Protein AF-A0A368YLS6-F1 (afdb_monomer_lite)

Structure (mmCIF, N/CA/C/O backbone):
data_AF-A0A368YLS6-F1
#
_entry.id   AF-A0A368YLS6-F1
#
loop_
_atom_site.group_PDB
_atom_site.id
_atom_site.type_symbol
_atom_site.label_atom_id
_atom_site.label_alt_id
_atom_site.label_comp_id
_atom_site.label_asym_id
_atom_site.label_entity_id
_atom_site.label_seq_id
_atom_site.pdbx_PDB_ins_code
_atom_site.Cartn_x
_atom_site.Cartn_y
_atom_site.Cartn_z
_atom_site.occupancy
_atom_site.B_iso_or_equiv
_atom_site.auth_seq_id
_atom_site.auth_comp_id
_atom_site.auth_asym_id
_atom_site.auth_atom_id
_atom_site.pdbx_PDB_model_num
ATOM 1 N N . MET A 1 1 ? 6.030 3.309 -27.073 1.00 42.25 1 MET A N 1
ATOM 2 C CA . MET A 1 1 ? 5.532 2.420 -26.002 1.00 42.25 1 MET A CA 1
ATOM 3 C C . MET A 1 1 ? 5.147 1.094 -26.632 1.00 42.25 1 MET A C 1
ATOM 5 O O . MET A 1 1 ? 3.997 0.904 -26.999 1.00 42.25 1 MET A O 1
ATOM 9 N N . GLU A 1 2 ? 6.113 0.198 -26.809 1.00 42.44 2 GLU A N 1
ATOM 10 C CA . GLU A 1 2 ? 5.839 -1.193 -27.172 1.00 42.44 2 GLU A CA 1
ATOM 11 C C . GLU A 1 2 ? 5.519 -1.953 -25.886 1.00 42.44 2 GLU A C 1
ATOM 13 O O . GLU A 1 2 ? 6.395 -2.484 -25.207 1.00 42.44 2 GLU A O 1
ATOM 18 N N . VAL A 1 3 ? 4.245 -1.951 -25.490 1.00 55.59 3 VAL A N 1
ATOM 19 C CA . VAL A 1 3 ? 3.766 -2.948 -24.531 1.00 55.59 3 VAL A CA 1
ATOM 20 C C . VAL A 1 3 ? 3.705 -4.249 -25.311 1.00 55.59 3 VAL A C 1
ATOM 22 O O . VAL A 1 3 ? 2.696 -4.537 -25.944 1.00 55.59 3 VAL A O 1
ATOM 25 N N . SER A 1 4 ? 4.801 -5.008 -25.319 1.00 54.88 4 SER A N 1
ATOM 26 C CA . SER A 1 4 ? 4.806 -6.367 -25.849 1.00 54.88 4 SER A CA 1
ATOM 27 C C . SER A 1 4 ? 3.726 -7.156 -25.097 1.00 54.88 4 SER A C 1
ATOM 29 O O . SER A 1 4 ? 3.869 -7.395 -23.895 1.00 54.88 4 SER A O 1
ATOM 31 N N . PRO A 1 5 ? 2.618 -7.555 -25.745 1.00 59.16 5 PRO A N 1
ATOM 32 C CA . PRO A 1 5 ? 1.526 -8.255 -25.070 1.00 59.16 5 PRO A CA 1
ATOM 33 C C . PRO A 1 5 ? 1.944 -9.669 -24.641 1.00 59.16 5 PRO A C 1
ATOM 35 O O . PRO A 1 5 ? 1.351 -10.246 -23.732 1.00 59.16 5 PRO A O 1
ATOM 38 N N . PHE A 1 6 ? 3.006 -10.203 -25.251 1.00 66.19 6 PHE A N 1
ATOM 39 C CA . PHE A 1 6 ? 3.562 -11.531 -25.004 1.00 66.19 6 PHE A CA 1
ATOM 40 C C . PHE A 1 6 ? 3.969 -11.796 -23.544 1.00 66.19 6 PHE A C 1
ATOM 42 O O . PHE A 1 6 ? 3.454 -12.756 -22.976 1.00 66.19 6 PHE A O 1
ATOM 49 N N . PRO A 1 7 ? 4.822 -10.988 -22.883 1.00 64.25 7 PRO A N 1
ATOM 50 C CA . PRO A 1 7 ? 5.172 -11.204 -21.476 1.00 64.25 7 PRO A CA 1
ATOM 51 C C . PRO A 1 7 ? 3.967 -11.121 -20.531 1.00 64.25 7 PRO A C 1
ATOM 53 O O . PRO A 1 7 ? 3.869 -11.920 -19.602 1.00 64.25 7 PRO A O 1
ATOM 56 N N . CYS A 1 8 ? 3.015 -10.216 -20.784 1.00 62.03 8 CYS A N 1
ATOM 57 C CA . CYS A 1 8 ? 1.793 -10.118 -19.980 1.00 62.03 8 CYS A CA 1
ATOM 58 C C . CYS 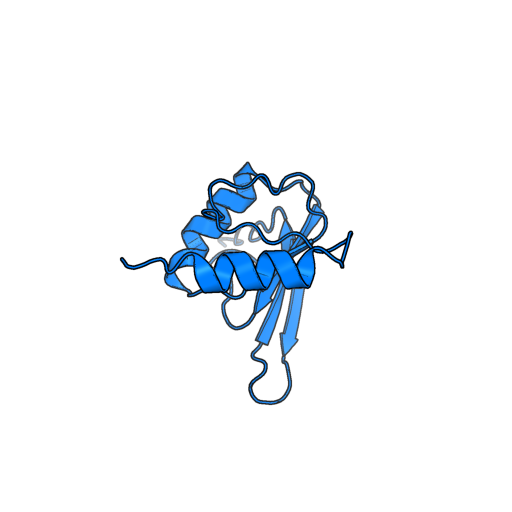A 1 8 ? 0.916 -11.371 -20.149 1.00 62.03 8 CYS A C 1
ATOM 60 O O . CYS A 1 8 ? 0.415 -11.925 -19.169 1.00 62.03 8 CYS A O 1
ATOM 62 N N . LEU A 1 9 ? 0.787 -11.870 -21.381 1.00 66.69 9 LEU A N 1
ATOM 63 C CA . LEU A 1 9 ? 0.016 -13.069 -21.688 1.00 66.69 9 LEU A CA 1
ATOM 64 C C . LEU A 1 9 ? 0.676 -14.338 -21.129 1.00 66.69 9 LEU A C 1
ATOM 66 O O . LEU A 1 9 ? -0.019 -15.157 -20.536 1.00 66.69 9 LEU A O 1
ATOM 70 N N . LEU A 1 10 ? 2.002 -14.483 -21.244 1.00 74.06 10 LEU A N 1
ATOM 71 C CA . LEU A 1 10 ? 2.749 -15.599 -20.652 1.00 74.06 10 LEU A CA 1
ATOM 72 C C . LEU A 1 10 ? 2.668 -15.593 -19.124 1.00 74.06 10 LEU A C 1
ATOM 74 O O . LEU A 1 10 ? 2.458 -16.650 -18.526 1.00 74.06 10 LEU A O 1
ATOM 78 N N . ALA A 1 11 ? 2.799 -14.424 -18.489 1.00 65.06 11 ALA A N 1
ATOM 79 C CA . ALA A 1 11 ? 2.634 -14.295 -17.046 1.00 65.06 11 ALA A CA 1
ATOM 80 C C . ALA A 1 11 ? 1.225 -14.730 -16.627 1.00 65.06 11 ALA A C 1
ATOM 82 O O . ALA A 1 11 ? 1.090 -15.559 -15.732 1.00 65.06 11 ALA A O 1
ATOM 83 N N . ARG A 1 12 ? 0.189 -14.261 -17.337 1.00 67.19 12 ARG A N 1
ATOM 84 C CA . ARG A 1 12 ? -1.215 -14.620 -17.085 1.00 67.19 12 ARG A CA 1
ATOM 85 C C . ARG A 1 12 ? -1.504 -16.101 -17.335 1.00 67.19 12 ARG A C 1
ATOM 87 O O . ARG A 1 12 ? -2.271 -16.706 -16.595 1.00 67.19 12 ARG A O 1
ATOM 94 N N . LEU A 1 13 ? -0.884 -16.699 -18.353 1.00 69.88 13 LEU A N 1
ATOM 95 C CA . LEU A 1 13 ? -1.031 -18.119 -18.675 1.00 69.88 13 LEU A CA 1
ATOM 96 C C . LEU A 1 13 ? -0.355 -19.011 -17.624 1.00 69.88 13 LEU A C 1
ATOM 98 O O . LEU A 1 13 ? -0.924 -20.029 -17.240 1.00 69.88 13 LEU A O 1
ATOM 102 N N . ARG A 1 14 ? 0.820 -18.614 -17.117 1.00 67.19 14 ARG A N 1
ATOM 103 C CA . ARG A 1 14 ? 1.523 -19.335 -16.042 1.00 67.19 14 ARG A CA 1
ATOM 104 C C . ARG A 1 14 ? 0.836 -19.185 -14.688 1.00 67.19 14 ARG A C 1
ATOM 106 O O . ARG A 1 14 ? 0.801 -20.148 -13.930 1.00 67.19 14 ARG A O 1
ATOM 113 N N . THR A 1 15 ? 0.272 -18.019 -14.377 1.00 63.56 15 THR A N 1
ATOM 114 C CA . THR A 1 15 ? -0.443 -17.807 -13.107 1.00 63.56 15 THR A CA 1
ATOM 115 C C . THR A 1 15 ? -1.905 -18.226 -13.143 1.00 63.56 15 THR A C 1
ATOM 117 O O . THR A 1 15 ? -2.494 -18.376 -12.081 1.00 63.56 15 THR A O 1
ATOM 120 N N . ARG A 1 16 ? -2.475 -18.547 -14.314 1.00 62.31 16 ARG A N 1
ATOM 121 C CA . ARG A 1 16 ? -3.834 -19.112 -14.457 1.00 62.31 16 ARG A CA 1
ATOM 122 C C . ARG A 1 16 ? -4.074 -20.359 -13.594 1.00 62.31 16 ARG A C 1
ATOM 124 O O . ARG A 1 16 ? -5.214 -20.636 -13.236 1.00 62.31 16 ARG A O 1
ATOM 131 N N . HIS A 1 17 ? -3.030 -21.130 -13.289 1.00 62.44 17 HIS A N 1
ATOM 132 C CA . HIS A 1 17 ? -3.145 -22.322 -12.443 1.00 62.44 17 HIS A CA 1
ATOM 133 C C . HIS A 1 17 ? -3.218 -21.986 -10.938 1.00 62.44 17 HIS A C 1
ATOM 135 O O . HIS A 1 17 ? -3.591 -22.823 -10.120 1.00 62.44 17 HIS A O 1
ATOM 141 N N . LEU A 1 18 ? -2.896 -20.749 -10.557 1.00 69.19 18 LEU A N 1
ATOM 142 C CA . LEU A 1 18 ? -2.988 -20.249 -9.192 1.00 69.19 18 LEU A CA 1
ATOM 143 C C . LEU A 1 18 ? -4.304 -19.484 -9.038 1.00 69.19 18 LEU A C 1
ATOM 145 O O . LEU A 1 18 ? -4.377 -18.291 -9.311 1.00 69.19 18 LEU A O 1
ATOM 149 N N . ARG A 1 19 ? -5.354 -20.165 -8.564 1.00 65.50 19 ARG A N 1
ATOM 150 C CA . ARG A 1 19 ? -6.677 -19.548 -8.329 1.00 65.50 19 ARG A CA 1
ATOM 151 C C . ARG A 1 19 ? -6.643 -18.339 -7.384 1.00 65.50 19 ARG A C 1
ATOM 153 O O . ARG A 1 19 ? -7.510 -17.482 -7.480 1.00 65.50 19 ARG A O 1
ATOM 160 N N . ASN A 1 20 ? -5.624 -18.254 -6.531 1.00 76.75 20 ASN A N 1
ATOM 161 C CA . ASN A 1 20 ? -5.463 -17.182 -5.547 1.00 76.75 20 ASN A CA 1
ATOM 162 C C . ASN A 1 20 ? -4.577 -16.025 -6.049 1.00 76.75 20 ASN A C 1
ATOM 164 O O . ASN A 1 20 ? -4.297 -15.107 -5.286 1.00 76.75 20 ASN A O 1
ATOM 168 N N . VAL A 1 21 ? -4.088 -16.067 -7.297 1.00 73.25 21 VAL A N 1
ATOM 169 C CA . VAL A 1 21 ? -3.198 -15.038 -7.856 1.00 73.25 21 VAL A CA 1
ATOM 170 C C . VAL A 1 21 ? -3.804 -14.475 -9.133 1.00 73.25 21 VAL A C 1
ATOM 172 O O . VAL A 1 21 ? -3.921 -15.163 -10.143 1.00 73.25 21 VAL A O 1
ATOM 175 N N . SER A 1 22 ? -4.138 -13.187 -9.109 1.00 68.81 22 SER A N 1
ATOM 176 C CA . SER A 1 22 ? -4.630 -12.466 -10.280 1.00 68.81 22 SER A CA 1
ATOM 177 C C . SER A 1 22 ? -3.605 -11.435 -10.731 1.00 68.81 22 SER A C 1
ATOM 179 O O . SER A 1 22 ? -3.158 -10.600 -9.947 1.00 68.81 22 SER A O 1
ATOM 181 N N . ILE A 1 23 ? -3.225 -11.489 -12.009 1.00 70.69 23 ILE A N 1
ATOM 182 C CA . ILE A 1 23 ? -2.375 -10.473 -12.632 1.00 70.69 23 ILE A CA 1
ATOM 183 C C . ILE A 1 23 ? -3.264 -9.546 -13.456 1.00 70.69 23 ILE A C 1
ATOM 185 O O . ILE A 1 23 ? -3.888 -9.966 -14.437 1.00 70.69 23 ILE A O 1
ATOM 189 N N . ALA A 1 24 ? -3.281 -8.269 -13.083 1.00 70.19 24 ALA A N 1
ATOM 190 C CA . ALA A 1 24 ? -3.947 -7.212 -13.826 1.00 70.19 24 ALA A CA 1
ATOM 191 C C . ALA A 1 24 ? -2.903 -6.296 -14.479 1.00 70.19 24 ALA A C 1
ATOM 193 O O . ALA A 1 24 ? -2.271 -5.482 -13.813 1.00 70.19 24 ALA A O 1
ATOM 194 N N . GLY A 1 25 ? -2.751 -6.389 -15.802 1.00 66.31 25 GLY A N 1
ATOM 195 C CA . GLY A 1 25 ? -1.988 -5.423 -16.602 1.00 66.31 25 GLY A CA 1
ATOM 196 C C . GLY A 1 25 ? -2.768 -4.121 -16.806 1.00 66.31 25 GLY A C 1
ATOM 197 O O . GLY A 1 25 ? -3.079 -3.760 -17.937 1.00 66.31 25 GLY A O 1
ATOM 198 N N . LYS A 1 26 ? -3.179 -3.471 -15.715 1.00 69.31 26 LYS A N 1
ATOM 199 C CA . LYS A 1 26 ? -3.980 -2.240 -15.716 1.00 69.31 26 LYS A CA 1
ATOM 200 C C . LYS A 1 26 ? -3.279 -1.157 -14.901 1.00 69.31 26 LYS A C 1
ATOM 202 O O . LYS A 1 26 ? -2.418 -1.441 -14.075 1.00 69.31 26 LYS A O 1
ATOM 207 N N . ASN A 1 27 ? -3.676 0.094 -15.117 1.00 74.00 27 ASN A N 1
ATOM 208 C CA . ASN A 1 27 ? -3.246 1.195 -14.261 1.00 74.00 27 ASN A CA 1
ATOM 209 C C . ASN A 1 27 ? -3.760 0.969 -12.835 1.00 74.00 27 ASN A C 1
ATOM 211 O O . ASN A 1 27 ? -4.969 0.918 -12.624 1.00 74.00 27 ASN A O 1
ATOM 215 N N . PHE A 1 28 ? -2.848 0.885 -11.868 1.00 73.19 28 PHE A N 1
ATOM 216 C CA . PHE A 1 28 ? -3.177 0.655 -10.459 1.00 73.19 28 PHE A CA 1
ATOM 217 C C . PHE A 1 28 ? -4.098 1.739 -9.873 1.00 73.19 28 PHE A C 1
ATOM 219 O O . PHE A 1 28 ? -4.978 1.412 -9.092 1.00 73.19 28 PHE A O 1
ATOM 226 N N . TYR A 1 29 ? -3.995 2.992 -10.340 1.00 70.56 29 TYR A N 1
ATOM 227 C CA . TYR A 1 29 ? -4.905 4.096 -9.979 1.00 70.56 29 TYR A CA 1
ATOM 228 C C . TYR A 1 29 ? -6.357 3.934 -10.469 1.00 70.56 29 TYR A C 1
ATOM 230 O O . TYR A 1 29 ? -7.184 4.806 -10.235 1.00 70.56 29 TYR A O 1
ATOM 238 N N . LYS A 1 30 ? -6.658 2.893 -11.250 1.00 69.56 30 LYS A N 1
ATOM 239 C CA . LYS A 1 30 ? -8.007 2.588 -11.750 1.00 69.56 30 LYS A CA 1
ATOM 240 C C . LYS A 1 30 ? -8.529 1.245 -11.235 1.00 69.56 30 LYS A C 1
ATOM 242 O O . LYS A 1 30 ? -9.576 0.795 -11.695 1.00 69.56 30 LYS A O 1
ATOM 247 N N . CYS A 1 31 ? -7.783 0.576 -10.360 1.00 73.94 31 CYS A N 1
ATOM 248 C CA . CYS A 1 31 ? -8.219 -0.672 -9.750 1.00 73.94 31 CYS A CA 1
ATOM 249 C C . CYS A 1 31 ? -8.896 -0.389 -8.416 1.00 73.94 31 CYS A C 1
ATOM 251 O O . CYS A 1 31 ? -8.370 0.370 -7.613 1.00 73.94 31 CYS A O 1
ATOM 253 N N . ASP A 1 32 ? -10.020 -1.046 -8.168 1.00 72.00 32 ASP A N 1
ATOM 254 C CA . ASP A 1 32 ? -10.642 -1.016 -6.855 1.00 72.00 32 ASP A CA 1
ATOM 255 C C . ASP A 1 32 ? -9.779 -1.806 -5.854 1.00 72.00 32 ASP A C 1
ATOM 257 O O . ASP A 1 32 ? -9.402 -2.952 -6.111 1.00 72.00 32 ASP A O 1
ATOM 261 N N . LEU A 1 33 ? -9.400 -1.148 -4.759 1.00 75.00 33 LEU A N 1
ATOM 262 C CA . LEU A 1 33 ? -8.640 -1.704 -3.633 1.00 75.00 33 LEU A CA 1
ATOM 263 C C . LEU A 1 33 ? -9.497 -1.741 -2.357 1.00 75.00 33 LEU A C 1
ATOM 265 O O . LEU A 1 33 ? -8.954 -1.970 -1.278 1.00 75.00 33 LEU A O 1
ATOM 269 N N . ALA A 1 34 ? -10.808 -1.497 -2.452 1.00 76.00 34 ALA A N 1
ATOM 270 C CA . ALA A 1 34 ? -11.671 -1.397 -1.280 1.00 76.00 34 ALA A CA 1
ATOM 271 C C . ALA A 1 34 ? -11.799 -2.740 -0.553 1.00 76.00 34 ALA A C 1
ATOM 273 O O . ALA A 1 34 ? -11.909 -2.774 0.669 1.00 76.00 34 ALA A O 1
ATOM 274 N N . ASP A 1 35 ? -11.727 -3.849 -1.285 1.00 77.81 35 ASP A N 1
ATOM 275 C CA . ASP A 1 35 ? -11.766 -5.205 -0.724 1.00 77.81 35 ASP A CA 1
ATOM 276 C C . ASP A 1 35 ? -10.413 -5.675 -0.154 1.00 77.81 35 ASP A C 1
ATOM 278 O O . ASP A 1 35 ? -10.328 -6.714 0.490 1.00 77.81 35 ASP A O 1
ATOM 282 N N . ALA A 1 36 ? -9.325 -4.926 -0.364 1.00 81.75 36 ALA A N 1
ATOM 283 C CA . ALA A 1 36 ? -8.005 -5.368 0.066 1.00 81.75 36 ALA A CA 1
ATOM 284 C C . ALA A 1 36 ? -7.789 -5.157 1.578 1.00 81.75 36 ALA A C 1
ATOM 286 O O . ALA A 1 36 ? -7.681 -4.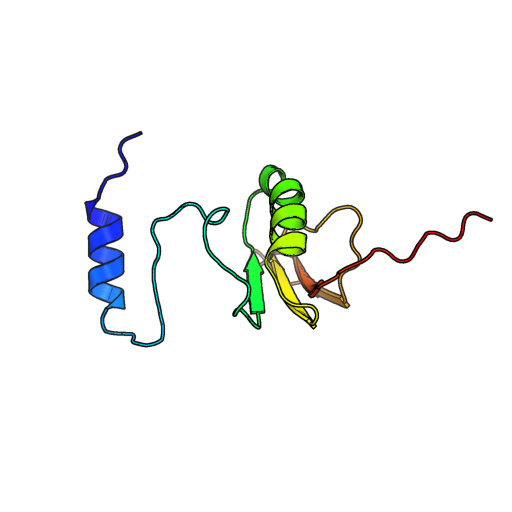024 2.055 1.00 81.75 36 ALA A O 1
ATOM 287 N N . ASP A 1 37 ? -7.613 -6.253 2.324 1.00 84.12 37 ASP A N 1
ATOM 288 C CA . ASP A 1 37 ? -7.173 -6.218 3.729 1.00 84.12 37 ASP A CA 1
ATOM 289 C C . ASP A 1 37 ? -5.729 -5.714 3.880 1.00 84.12 37 ASP A C 1
ATOM 291 O O . ASP A 1 37 ? -5.390 -5.015 4.841 1.00 84.12 37 ASP A O 1
ATOM 295 N N . ALA A 1 38 ? -4.864 -6.059 2.919 1.00 85.44 38 ALA A N 1
ATOM 296 C CA . ALA A 1 38 ? -3.459 -5.676 2.915 1.00 85.44 38 ALA A CA 1
ATOM 297 C C . ALA A 1 38 ? -2.974 -5.270 1.517 1.00 85.44 38 ALA A C 1
ATOM 299 O O . ALA A 1 38 ? -3.200 -5.965 0.527 1.00 85.44 38 ALA A O 1
ATOM 300 N N . VAL A 1 39 ? -2.239 -4.161 1.445 1.00 85.81 39 VAL A N 1
ATOM 301 C CA . VAL A 1 39 ? -1.670 -3.603 0.216 1.00 85.81 39 VAL A CA 1
ATOM 302 C C . VAL A 1 39 ? -0.162 -3.483 0.384 1.00 85.81 39 VAL A C 1
ATOM 304 O O . VAL A 1 39 ? 0.309 -2.852 1.324 1.00 85.81 39 VAL A O 1
ATOM 307 N N . THR A 1 40 ? 0.614 -4.068 -0.530 1.00 84.81 40 THR A N 1
ATOM 308 C CA . THR A 1 40 ? 2.081 -3.942 -0.523 1.00 84.81 40 THR A CA 1
ATOM 309 C C . THR A 1 40 ? 2.546 -3.076 -1.687 1.00 84.81 40 THR A C 1
ATOM 311 O O . THR A 1 40 ? 2.201 -3.327 -2.839 1.00 84.81 40 THR A O 1
ATOM 314 N N . CYS A 1 41 ? 3.358 -2.066 -1.388 1.00 81.19 41 CYS A N 1
ATOM 315 C CA . CYS A 1 41 ? 3.784 -1.026 -2.310 1.00 81.19 41 CYS A CA 1
ATOM 316 C C . CYS A 1 41 ? 5.313 -0.991 -2.413 1.00 81.19 41 CYS A C 1
ATOM 318 O O . CYS A 1 41 ? 6.006 -0.541 -1.498 1.00 81.19 41 CYS A O 1
ATOM 320 N N . PHE A 1 42 ? 5.834 -1.406 -3.565 1.00 80.06 42 PHE A N 1
ATOM 321 C CA . PHE A 1 42 ? 7.231 -1.213 -3.954 1.00 80.06 42 PHE A CA 1
ATOM 322 C C . PHE A 1 42 ? 7.268 -0.352 -5.218 1.00 80.06 42 PHE A C 1
ATOM 324 O O . PHE A 1 42 ? 7.299 -0.848 -6.342 1.00 80.06 42 PHE A O 1
ATOM 331 N N . LEU A 1 43 ? 7.141 0.958 -5.020 1.00 74.94 43 LEU A N 1
ATOM 332 C CA . LEU A 1 43 ? 7.010 1.950 -6.085 1.00 74.94 43 LEU A CA 1
ATOM 333 C C . LEU A 1 43 ? 8.058 3.051 -5.920 1.00 74.94 43 LEU A C 1
ATOM 335 O O . LEU A 1 43 ? 8.614 3.250 -4.842 1.00 74.94 43 LEU A O 1
ATOM 339 N N . MET A 1 44 ? 8.295 3.792 -7.001 1.00 75.94 44 MET A N 1
ATOM 340 C CA . MET A 1 44 ? 9.172 4.962 -6.989 1.00 75.94 44 MET A CA 1
ATOM 341 C C . 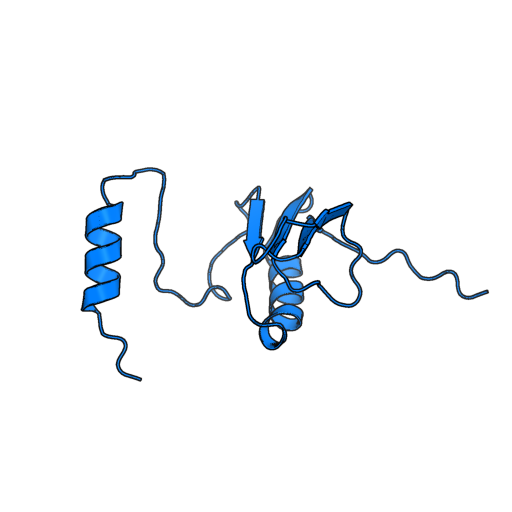MET A 1 44 ? 8.620 6.068 -6.069 1.00 75.94 44 MET A C 1
ATOM 343 O O . MET A 1 44 ? 7.401 6.268 -6.010 1.00 75.94 44 MET A O 1
ATOM 347 N N . PRO A 1 45 ? 9.494 6.855 -5.414 1.00 74.88 45 PRO A N 1
ATOM 348 C CA . PRO A 1 45 ? 9.094 7.898 -4.465 1.00 74.88 45 PRO A CA 1
ATOM 349 C C . PRO A 1 45 ? 8.194 8.975 -5.090 1.00 74.88 45 PRO A C 1
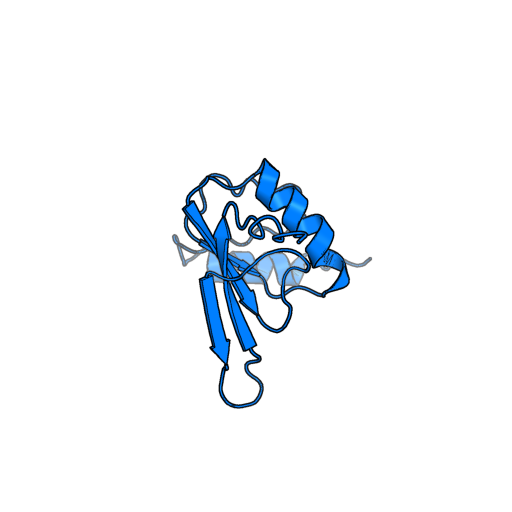ATOM 351 O O . PRO A 1 45 ? 7.321 9.519 -4.416 1.00 74.88 45 PRO A O 1
ATOM 354 N N . SER A 1 46 ? 8.339 9.243 -6.391 1.00 79.25 46 SER A N 1
ATOM 355 C CA . SER A 1 46 ? 7.509 10.201 -7.136 1.00 79.25 46 SER A CA 1
ATOM 356 C C . SER A 1 46 ? 6.031 9.794 -7.232 1.00 79.25 46 SER A C 1
ATOM 358 O O . SER A 1 46 ? 5.164 10.660 -7.328 1.00 79.25 46 SER A O 1
ATOM 360 N N . ALA A 1 47 ? 5.719 8.495 -7.172 1.00 79.62 47 ALA A N 1
ATOM 361 C CA . ALA A 1 47 ? 4.350 7.984 -7.234 1.00 79.62 47 ALA A CA 1
ATOM 362 C C . ALA A 1 47 ? 3.658 7.946 -5.859 1.00 79.62 47 ALA A C 1
ATOM 364 O O . ALA A 1 47 ? 2.428 7.927 -5.789 1.00 79.62 47 ALA A O 1
ATOM 365 N N . MET A 1 48 ? 4.419 7.979 -4.759 1.00 80.56 48 MET A N 1
ATOM 366 C CA . MET A 1 48 ? 3.882 7.875 -3.398 1.00 80.56 48 MET A CA 1
ATOM 367 C C . MET A 1 48 ? 2.849 8.946 -3.003 1.00 80.56 48 MET A C 1
ATOM 369 O O . MET A 1 48 ? 1.834 8.558 -2.427 1.00 80.56 48 MET A O 1
ATOM 373 N N . PRO A 1 49 ? 3.018 10.257 -3.285 1.00 82.00 49 PRO A N 1
ATOM 374 C CA . PRO A 1 49 ? 2.021 11.258 -2.887 1.00 82.00 49 PRO A CA 1
ATOM 375 C C . PRO A 1 49 ? 0.699 11.119 -3.651 1.00 82.00 49 PRO A C 1
ATOM 377 O O . PRO A 1 49 ? -0.362 11.458 -3.134 1.00 82.00 49 PRO A O 1
ATOM 380 N N . ARG A 1 50 ? 0.739 10.608 -4.885 1.00 84.12 50 ARG A N 1
ATOM 381 C CA . ARG A 1 50 ? -0.478 10.317 -5.650 1.00 84.12 50 ARG A CA 1
ATOM 382 C C . ARG A 1 50 ? -1.147 9.043 -5.144 1.00 84.12 50 ARG A C 1
ATOM 384 O O . ARG A 1 50 ? -2.366 8.999 -5.027 1.00 84.12 50 ARG A O 1
ATOM 391 N N . LEU A 1 51 ? -0.344 8.034 -4.810 1.00 84.25 51 LEU A N 1
ATOM 392 C CA . LEU A 1 51 ? -0.815 6.787 -4.223 1.00 84.25 51 LEU A CA 1
ATOM 393 C C . LEU A 1 51 ? -1.476 7.012 -2.861 1.00 84.25 51 LEU A C 1
ATOM 395 O O . LEU A 1 51 ? -2.504 6.409 -2.596 1.00 84.25 51 LEU A O 1
ATOM 399 N N . SER A 1 52 ? -0.938 7.892 -2.015 1.00 82.94 52 SER A N 1
ATOM 400 C CA . SER A 1 52 ? -1.536 8.165 -0.705 1.00 82.94 52 SER A CA 1
ATOM 401 C C . SER A 1 52 ? -2.931 8.778 -0.817 1.00 82.94 52 SER A C 1
ATOM 403 O O . SER A 1 52 ? -3.799 8.396 -0.044 1.00 82.94 52 SER A O 1
ATOM 405 N N . LYS A 1 53 ? -3.166 9.682 -1.778 1.00 85.19 53 LYS A N 1
ATOM 406 C CA . LYS A 1 53 ? -4.511 10.209 -2.065 1.00 85.19 53 LYS A CA 1
ATOM 407 C C . LYS A 1 53 ? -5.443 9.121 -2.589 1.00 85.19 53 LYS A C 1
ATOM 409 O O . LYS A 1 53 ? -6.558 8.992 -2.116 1.00 85.19 53 LYS A O 1
ATOM 414 N N . PHE A 1 54 ? -4.949 8.305 -3.516 1.00 86.06 54 PHE A N 1
ATOM 415 C CA . PHE A 1 54 ? -5.720 7.202 -4.079 1.00 86.06 54 PHE A CA 1
ATOM 416 C C . PHE A 1 54 ? -6.141 6.174 -3.019 1.00 86.06 54 PHE A C 1
ATOM 418 O O . PHE A 1 54 ? -7.285 5.733 -3.006 1.00 86.06 54 PHE A O 1
ATOM 425 N N . LEU A 1 55 ? -5.229 5.817 -2.109 1.00 84.69 55 LEU A N 1
ATOM 426 C CA . LEU A 1 55 ? -5.532 4.932 -0.988 1.00 84.69 55 LEU A CA 1
ATOM 427 C C . LEU A 1 55 ? -6.577 5.561 -0.062 1.00 84.69 55 LEU A C 1
ATOM 429 O O . LEU A 1 55 ? -7.480 4.857 0.353 1.00 84.69 55 LEU A O 1
ATOM 433 N N . ASP A 1 56 ? -6.496 6.867 0.205 1.00 83.88 56 ASP A N 1
ATOM 434 C CA . ASP A 1 56 ? -7.479 7.599 1.020 1.00 83.88 56 ASP A CA 1
ATOM 435 C C . ASP A 1 56 ? -8.918 7.470 0.499 1.00 83.88 56 ASP A C 1
ATOM 437 O O . ASP A 1 56 ? -9.843 7.310 1.286 1.00 83.88 56 ASP A O 1
ATOM 441 N N . GLU A 1 57 ? -9.086 7.492 -0.824 1.00 84.62 57 GLU A N 1
ATOM 442 C CA . GLU A 1 57 ? -10.393 7.395 -1.483 1.00 84.62 57 GLU A CA 1
ATOM 443 C C . GLU A 1 57 ? -10.859 5.946 -1.690 1.00 84.62 57 GLU A C 1
ATOM 445 O O . GLU A 1 57 ? -12.058 5.699 -1.800 1.00 84.62 57 GLU A O 1
ATOM 450 N N . THR A 1 58 ? -9.924 4.993 -1.775 1.00 83.50 58 THR A N 1
ATOM 451 C CA . THR A 1 58 ? -10.224 3.631 -2.245 1.00 83.50 58 THR A CA 1
ATOM 452 C C . THR A 1 58 ? -10.197 2.585 -1.135 1.00 83.50 58 THR A C 1
ATOM 454 O O . THR A 1 58 ? -10.999 1.658 -1.170 1.00 83.50 58 THR A O 1
ATOM 457 N N . VAL A 1 59 ? -9.274 2.664 -0.169 1.00 85.25 59 VAL A N 1
ATOM 458 C CA . VAL A 1 59 ? -9.127 1.606 0.846 1.00 85.25 59 VAL A CA 1
ATOM 459 C C . VAL A 1 59 ? -10.075 1.805 2.014 1.00 85.25 59 VAL A C 1
ATOM 461 O O . VAL A 1 59 ? -10.445 2.922 2.374 1.00 85.25 59 VAL A O 1
ATOM 464 N N . ARG A 1 60 ? -10.431 0.698 2.660 1.00 85.19 60 ARG A N 1
ATOM 465 C CA . ARG A 1 60 ? -11.252 0.737 3.865 1.00 85.19 60 ARG A CA 1
ATOM 466 C C . ARG A 1 60 ? -10.421 1.191 5.071 1.00 85.19 60 ARG A C 1
ATOM 468 O O . ARG A 1 60 ? -9.216 0.930 5.149 1.00 85.19 60 ARG A O 1
ATOM 475 N N . PRO A 1 61 ? -11.051 1.850 6.058 1.00 84.06 61 PRO A N 1
ATOM 476 C CA . PRO A 1 61 ? -10.403 2.083 7.340 1.00 84.06 61 PRO A CA 1
ATOM 477 C C . PRO A 1 61 ? -10.045 0.733 7.980 1.00 84.06 61 PRO A C 1
ATOM 479 O O . PRO A 1 61 ? -10.870 -0.175 8.043 1.00 84.06 61 PRO A O 1
ATOM 482 N N . GLY A 1 62 ? -8.807 0.602 8.443 1.00 84.69 62 GLY A N 1
ATOM 483 C CA . GLY A 1 62 ? -8.214 -0.626 8.968 1.00 84.69 62 GLY A CA 1
ATOM 484 C C . GLY A 1 62 ? -7.266 -1.341 7.999 1.00 84.69 62 GLY A C 1
ATOM 485 O O . GLY A 1 62 ? -6.492 -2.180 8.457 1.00 84.69 62 GLY A O 1
ATOM 486 N N . THR A 1 63 ? -7.257 -0.995 6.705 1.00 89.12 63 THR A N 1
ATOM 487 C CA . THR A 1 63 ? -6.398 -1.662 5.711 1.00 89.12 63 THR A CA 1
ATOM 488 C C . THR A 1 63 ? -4.912 -1.480 6.036 1.00 89.12 63 THR A C 1
ATOM 490 O O . THR A 1 63 ? -4.429 -0.368 6.281 1.00 89.12 63 THR A O 1
ATOM 493 N N . ALA A 1 64 ? -4.163 -2.584 6.010 1.00 89.50 64 ALA A N 1
ATOM 494 C CA . ALA A 1 64 ? -2.723 -2.595 6.228 1.00 89.50 64 ALA A CA 1
ATOM 495 C C . ALA A 1 64 ? -1.980 -2.228 4.936 1.00 89.50 64 ALA A C 1
ATOM 497 O O . ALA A 1 64 ? -2.041 -2.951 3.948 1.00 89.50 64 ALA A O 1
ATOM 498 N N . VAL A 1 65 ? -1.236 -1.127 4.931 1.00 89.12 65 VAL A N 1
ATOM 499 C CA . VAL A 1 65 ? -0.436 -0.693 3.778 1.00 89.12 65 VAL A CA 1
ATOM 500 C C . VAL A 1 65 ? 1.044 -0.836 4.108 1.00 89.12 65 VAL A C 1
ATOM 502 O O . VAL A 1 65 ? 1.564 -0.151 4.980 1.00 89.12 65 VAL A O 1
ATOM 505 N N . VAL A 1 66 ? 1.743 -1.719 3.409 1.00 88.75 66 VAL A N 1
ATOM 506 C CA . VAL A 1 66 ? 3.173 -1.985 3.581 1.00 88.75 66 VAL A CA 1
ATOM 507 C C . VAL A 1 66 ? 3.941 -1.289 2.467 1.00 88.75 66 VAL A C 1
ATOM 509 O O . VAL A 1 66 ? 3.680 -1.545 1.296 1.00 88.75 66 VAL A O 1
ATOM 512 N N . THR A 1 67 ? 4.911 -0.439 2.792 1.00 87.56 67 THR A N 1
ATOM 513 C CA . THR A 1 67 ? 5.813 0.165 1.807 1.00 87.56 67 THR A CA 1
ATOM 514 C C . THR A 1 67 ? 7.240 -0.316 2.013 1.00 87.56 67 THR A C 1
ATOM 516 O O . THR A 1 67 ? 7.704 -0.474 3.141 1.00 87.56 67 THR A O 1
ATOM 519 N N . VAL A 1 68 ? 7.943 -0.572 0.913 1.00 85.44 68 VAL A N 1
ATOM 520 C CA . VAL A 1 68 ? 9.329 -1.054 0.936 1.00 85.44 68 VAL A CA 1
ATOM 521 C C . VAL A 1 68 ? 10.242 0.045 0.395 1.00 85.44 68 VAL A C 1
ATOM 523 O O . VAL A 1 68 ? 9.972 0.615 -0.663 1.00 85.44 68 VAL A O 1
ATOM 526 N N . THR A 1 69 ? 11.310 0.353 1.131 1.00 76.44 69 THR A N 1
ATOM 527 C CA . THR A 1 69 ? 12.352 1.358 0.839 1.00 76.44 69 THR A CA 1
ATOM 528 C C . THR A 1 69 ? 11.907 2.821 0.921 1.00 76.44 69 THR A C 1
ATOM 530 O O . THR A 1 69 ? 12.683 3.659 1.375 1.00 76.44 69 THR A O 1
ATOM 533 N N . PHE A 1 70 ? 10.677 3.152 0.525 1.00 78.00 70 PHE A N 1
ATOM 534 C CA . PHE A 1 70 ? 10.178 4.529 0.498 1.00 78.00 70 PHE A CA 1
ATOM 535 C C . PHE A 1 70 ? 8.964 4.712 1.409 1.00 78.00 70 PHE A C 1
ATOM 537 O O . PHE A 1 70 ? 8.060 3.876 1.448 1.00 78.00 70 PHE A O 1
ATOM 544 N N . TRP A 1 71 ? 8.949 5.814 2.156 1.00 79.06 71 TRP A N 1
ATOM 545 C CA . TRP A 1 71 ? 7.935 6.114 3.168 1.00 79.06 71 TRP A CA 1
ATOM 546 C C . TRP A 1 71 ? 6.996 7.230 2.705 1.00 79.06 71 TRP A C 1
ATOM 548 O O . TRP A 1 71 ? 7.393 8.139 1.970 1.00 79.06 71 TRP A O 1
ATOM 558 N N . PHE A 1 72 ? 5.745 7.193 3.169 1.00 79.81 72 PHE A N 1
ATOM 559 C CA . PHE A 1 72 ? 4.797 8.280 2.930 1.00 79.81 72 PHE A CA 1
ATOM 560 C C . PHE A 1 72 ? 5.193 9.514 3.750 1.00 79.81 72 PHE A C 1
ATOM 562 O O . PHE A 1 72 ? 5.198 9.483 4.980 1.00 79.81 72 PHE A O 1
ATOM 569 N N . ARG A 1 73 ? 5.504 10.625 3.074 1.00 73.19 73 ARG A N 1
ATOM 570 C CA . ARG A 1 73 ? 5.789 11.903 3.744 1.00 73.19 73 ARG A CA 1
ATOM 571 C C . ARG A 1 73 ? 4.510 12.442 4.392 1.00 73.19 73 ARG A C 1
ATOM 573 O O . ARG A 1 73 ? 3.491 12.549 3.715 1.00 73.19 73 ARG A O 1
ATOM 580 N N . GLY A 1 74 ? 4.574 12.780 5.680 1.00 75.38 74 GLY A N 1
ATOM 581 C CA . GLY A 1 74 ? 3.425 13.297 6.438 1.00 75.38 74 GLY A CA 1
ATOM 582 C C . GLY A 1 74 ? 2.437 12.228 6.915 1.00 75.38 74 GLY A C 1
ATOM 583 O O . GLY A 1 74 ? 1.295 12.556 7.221 1.00 75.38 74 GLY A O 1
ATOM 584 N N . ARG A 1 75 ? 2.846 10.953 6.944 1.00 80.19 75 ARG A N 1
ATOM 585 C CA . ARG A 1 75 ? 2.086 9.869 7.575 1.00 80.19 75 ARG A CA 1
ATOM 586 C C . ARG A 1 75 ? 2.996 9.094 8.520 1.00 80.19 75 ARG A C 1
ATOM 588 O O . ARG A 1 75 ? 4.140 8.798 8.172 1.00 80.19 75 ARG A O 1
ATOM 595 N N . SER A 1 76 ? 2.475 8.728 9.685 1.00 82.25 76 SER A N 1
ATOM 596 C CA . SER A 1 76 ? 3.219 7.945 10.672 1.00 82.25 76 SER A CA 1
ATOM 597 C C . SER A 1 76 ? 3.012 6.445 10.433 1.00 82.25 76 SER A C 1
ATOM 599 O O . SER A 1 76 ? 1.869 5.983 10.474 1.00 82.25 76 SER A O 1
ATOM 601 N N . PRO A 1 77 ? 4.073 5.661 10.166 1.00 85.44 77 PRO A N 1
ATOM 602 C CA . PRO A 1 77 ? 3.956 4.210 10.115 1.00 85.44 77 PRO A CA 1
ATOM 603 C C . PRO A 1 77 ? 3.680 3.652 11.511 1.00 85.44 77 PRO A C 1
ATOM 605 O O . PRO A 1 77 ? 4.226 4.122 12.506 1.00 85.44 77 PRO A O 1
ATOM 608 N N . LYS A 1 78 ? 2.850 2.611 11.576 1.00 87.06 78 LYS A N 1
ATOM 609 C CA . LYS A 1 78 ? 2.574 1.864 12.809 1.00 87.06 78 LYS A CA 1
ATOM 610 C C . LYS A 1 78 ? 3.777 1.025 13.234 1.00 87.06 78 LYS A C 1
ATOM 612 O O . LYS A 1 78 ? 3.997 0.790 14.417 1.00 87.06 78 LYS A O 1
ATOM 617 N N . THR A 1 79 ? 4.537 0.521 12.271 1.00 86.25 79 THR A N 1
ATOM 618 C CA . THR A 1 79 ? 5.737 -0.279 12.518 1.00 86.25 79 THR A CA 1
ATOM 619 C C . THR A 1 79 ? 6.713 -0.058 11.383 1.00 86.25 79 THR A C 1
ATOM 621 O O . THR A 1 79 ? 6.318 -0.033 10.223 1.00 86.25 79 THR A O 1
ATOM 624 N N . ILE A 1 80 ? 7.990 0.075 11.711 1.00 85.62 80 ILE A N 1
ATOM 625 C CA . ILE A 1 80 ? 9.077 0.076 10.740 1.00 85.62 80 ILE A CA 1
ATOM 626 C C . ILE A 1 80 ? 9.949 -1.122 11.081 1.00 85.62 80 ILE A C 1
ATOM 628 O O . ILE A 1 80 ? 10.217 -1.386 12.253 1.00 85.62 80 ILE A O 1
ATOM 632 N N . LYS A 1 81 ? 10.337 -1.880 10.065 1.00 85.19 81 LYS A N 1
ATOM 633 C CA . LYS A 1 81 ? 11.221 -3.024 10.202 1.00 85.19 81 LYS A CA 1
ATOM 634 C C . LYS A 1 81 ? 12.341 -2.911 9.186 1.00 85.19 81 LYS A C 1
ATOM 636 O O . LYS A 1 81 ? 12.102 -2.961 7.980 1.00 85.19 81 LYS A O 1
ATOM 641 N N . ASP A 1 82 ? 13.559 -2.794 9.683 1.00 80.69 82 ASP A N 1
ATOM 642 C CA . ASP A 1 82 ? 14.753 -2.799 8.852 1.00 80.69 82 ASP A CA 1
ATOM 643 C C . ASP A 1 82 ? 15.038 -4.224 8.369 1.00 80.69 82 ASP A C 1
ATOM 645 O O . ASP A 1 82 ? 15.164 -5.169 9.154 1.00 80.69 82 ASP A O 1
ATOM 649 N N . GLY A 1 83 ? 15.069 -4.405 7.049 1.00 70.75 83 GLY A N 1
ATOM 650 C CA . GLY A 1 83 ? 15.474 -5.664 6.441 1.00 70.75 83 GLY A CA 1
ATOM 651 C C . GLY A 1 83 ? 17.003 -5.766 6.392 1.00 70.75 83 GLY A C 1
ATOM 652 O O . GLY A 1 83 ? 17.652 -4.793 6.012 1.00 70.75 83 GLY A O 1
ATOM 653 N N . PRO A 1 84 ? 17.612 -6.923 6.711 1.00 64.25 84 PRO A N 1
ATOM 654 C CA . PRO A 1 84 ? 19.053 -7.088 6.551 1.00 64.25 84 PRO A CA 1
ATOM 655 C C . PRO A 1 84 ? 19.462 -7.005 5.067 1.00 64.25 84 PRO A C 1
ATOM 657 O O . PRO A 1 84 ? 18.846 -7.633 4.199 1.00 64.25 84 PRO A O 1
ATOM 660 N N . GLY A 1 85 ? 20.530 -6.251 4.780 1.00 66.56 85 GLY A N 1
ATOM 661 C CA . GLY A 1 85 ? 21.166 -6.158 3.459 1.00 66.56 85 GLY A CA 1
ATOM 662 C C . GLY A 1 85 ? 20.401 -5.308 2.434 1.00 66.56 85 GLY A C 1
ATOM 663 O O . GLY A 1 85 ? 19.938 -4.213 2.730 1.00 66.56 85 GLY A O 1
ATOM 664 N N . LEU A 1 86 ? 20.266 -5.818 1.204 1.00 58.78 86 LEU A N 1
ATOM 665 C CA . LEU A 1 86 ? 19.620 -5.138 0.063 1.00 58.78 86 LEU A CA 1
ATOM 666 C C . LEU A 1 86 ? 18.084 -5.044 0.165 1.00 58.78 86 LEU A C 1
ATOM 668 O O . LEU A 1 86 ? 17.440 -4.522 -0.743 1.00 58.78 86 LEU A O 1
ATOM 672 N N . ARG A 1 87 ? 17.471 -5.585 1.228 1.00 63.38 87 ARG A N 1
ATOM 673 C CA . ARG A 1 87 ? 16.007 -5.719 1.337 1.00 63.38 87 ARG A CA 1
ATOM 674 C C . ARG A 1 87 ? 15.270 -4.433 1.729 1.00 63.38 87 ARG A C 1
ATOM 676 O O . ARG A 1 87 ? 14.044 -4.439 1.699 1.00 63.38 87 ARG A O 1
ATOM 683 N N . GLY A 1 88 ? 15.991 -3.341 1.994 1.00 71.19 88 GLY A N 1
ATOM 684 C CA . GLY A 1 88 ? 15.417 -2.030 2.305 1.00 71.19 88 GLY A CA 1
ATOM 685 C C . GLY A 1 88 ? 14.639 -2.004 3.626 1.00 71.19 88 GLY A C 1
ATOM 686 O O . GLY A 1 88 ? 14.249 -3.037 4.173 1.00 71.19 88 GLY A O 1
ATOM 687 N N . ALA A 1 89 ? 14.413 -0.809 4.168 1.00 82.00 89 ALA A N 1
ATOM 688 C CA . ALA A 1 89 ? 13.519 -0.644 5.310 1.00 82.00 89 ALA A CA 1
ATOM 689 C C . ALA A 1 89 ? 12.062 -0.831 4.863 1.00 82.00 89 ALA A C 1
ATOM 691 O O . ALA A 1 89 ? 11.649 -0.295 3.832 1.00 82.00 89 ALA A O 1
ATOM 692 N N . VAL A 1 90 ? 11.274 -1.573 5.638 1.00 86.75 90 VAL A N 1
ATOM 693 C CA . VAL A 1 90 ? 9.852 -1.812 5.375 1.00 86.75 90 VAL A CA 1
ATOM 694 C C . VAL A 1 90 ? 9.024 -1.064 6.408 1.00 86.75 90 VAL A C 1
ATOM 696 O O . VAL A 1 90 ? 9.210 -1.252 7.605 1.00 86.75 90 VAL A O 1
ATOM 699 N N . ALA A 1 91 ? 8.094 -0.231 5.957 1.00 88.06 91 ALA A N 1
ATOM 700 C CA . ALA A 1 91 ? 7.182 0.500 6.823 1.00 88.06 91 ALA A CA 1
ATOM 701 C C . ALA A 1 91 ? 5.756 -0.036 6.658 1.00 88.06 91 ALA A C 1
ATOM 703 O O . ALA A 1 91 ? 5.219 -0.101 5.556 1.00 88.06 91 ALA A O 1
ATOM 704 N N . LEU A 1 92 ? 5.140 -0.430 7.768 1.00 88.81 92 LEU A N 1
ATOM 705 C CA . LEU A 1 92 ? 3.744 -0.825 7.864 1.00 88.81 92 LEU A CA 1
ATOM 706 C C . LEU A 1 92 ? 2.917 0.366 8.345 1.00 88.81 92 LEU A C 1
ATOM 708 O O . LEU A 1 92 ? 3.136 0.903 9.431 1.00 88.81 92 LEU A O 1
ATOM 712 N N . TYR A 1 93 ? 1.915 0.721 7.560 1.00 88.12 93 TYR A N 1
ATOM 713 C CA . TYR A 1 93 ? 0.900 1.720 7.847 1.00 88.12 93 TYR A CA 1
ATOM 714 C C . TYR A 1 93 ? -0.444 1.021 8.042 1.00 88.12 93 TYR A C 1
ATOM 716 O O . TYR A 1 93 ? -0.717 -0.003 7.422 1.00 88.12 93 TYR A O 1
ATOM 724 N N . VAL A 1 94 ? -1.297 1.583 8.890 1.00 88.69 94 VAL A N 1
ATOM 725 C CA . VAL A 1 94 ? -2.703 1.178 8.991 1.00 88.69 94 VAL A CA 1
ATOM 726 C C . VAL A 1 94 ? -3.525 2.381 8.571 1.00 88.69 94 VAL A C 1
ATOM 728 O O .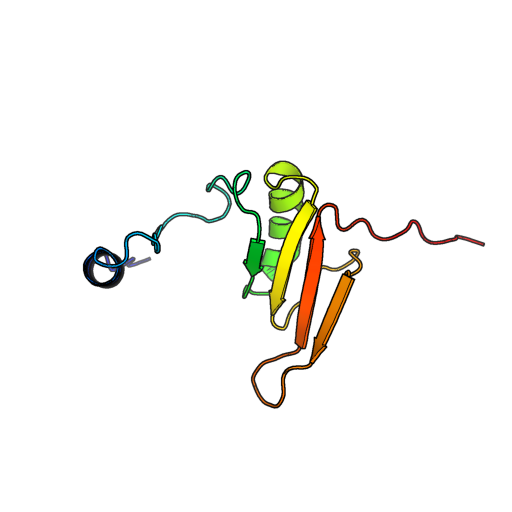 VAL A 1 94 ? -3.346 3.461 9.132 1.00 88.69 94 VAL A O 1
ATOM 731 N N . TRP A 1 95 ? -4.349 2.222 7.538 1.00 85.50 95 TRP A N 1
ATOM 732 C CA . TRP A 1 95 ? -5.139 3.324 7.001 1.00 85.50 95 TRP A CA 1
ATOM 733 C C . TRP A 1 95 ? -6.394 3.578 7.852 1.00 85.50 95 TRP A C 1
ATOM 735 O O . TRP A 1 95 ? -6.968 2.613 8.347 1.00 85.50 95 TRP A O 1
ATOM 745 N N . PRO A 1 96 ? -6.855 4.828 8.032 1.00 83.12 96 PRO A N 1
ATOM 746 C CA . PRO A 1 96 ? -6.196 6.066 7.635 1.00 83.12 96 PRO A CA 1
ATOM 747 C C . PRO A 1 96 ? -4.944 6.324 8.484 1.00 83.12 96 PRO A C 1
ATOM 749 O O . PRO A 1 96 ? -5.008 6.489 9.699 1.00 83.12 96 PRO A O 1
ATOM 752 N N . ALA A 1 97 ? -3.785 6.398 7.826 1.00 74.19 97 ALA A N 1
ATOM 753 C CA . ALA A 1 97 ? -2.524 6.714 8.484 1.00 74.19 97 ALA A CA 1
ATOM 754 C C . ALA A 1 97 ? -2.425 8.238 8.610 1.00 74.19 97 ALA A C 1
ATOM 756 O O . ALA A 1 97 ? -1.734 8.885 7.820 1.00 74.19 97 ALA A O 1
ATOM 757 N N . MET A 1 98 ? -3.224 8.819 9.505 1.00 73.75 98 MET A N 1
ATOM 758 C CA . MET A 1 98 ? -3.179 10.246 9.820 1.00 73.75 98 MET A CA 1
ATOM 759 C C . MET A 1 98 ? -1.903 10.519 10.619 1.00 73.75 98 MET A C 1
ATOM 761 O O . MET A 1 98 ? -1.629 9.838 11.608 1.00 73.75 98 MET A O 1
ATOM 765 N N . SER A 1 99 ? -1.099 11.501 10.201 1.00 62.97 99 SER A N 1
ATOM 766 C CA . SER A 1 99 ? -0.098 12.060 11.111 1.00 62.97 99 SER A CA 1
ATOM 767 C C . SER A 1 99 ? -0.854 12.702 12.267 1.00 62.97 99 SER A C 1
ATOM 769 O O . SER A 1 99 ? -1.761 13.501 12.030 1.00 62.97 99 SER A O 1
ATOM 771 N N . ALA A 1 100 ? -0.504 12.336 13.502 1.00 54.28 100 ALA A N 1
ATOM 772 C CA . ALA A 1 100 ? -1.017 13.028 14.677 1.00 54.28 100 ALA A CA 1
ATOM 773 C C . ALA A 1 100 ? -0.823 14.543 14.470 1.00 54.28 100 ALA A C 1
ATOM 775 O O . ALA A 1 100 ? 0.269 14.938 14.039 1.00 54.28 100 ALA A O 1
ATOM 776 N N . PRO A 1 101 ? -1.853 15.379 14.695 1.00 51.59 101 PRO A N 1
ATOM 777 C CA . PRO A 1 101 ? -1.709 16.818 14.558 1.00 51.59 101 PRO A CA 1
ATOM 778 C C . PRO A 1 101 ? -0.576 17.256 15.481 1.00 51.59 101 PRO A C 1
ATOM 780 O O . PRO A 1 101 ? -0.591 16.974 16.680 1.00 51.59 101 PRO A O 1
ATOM 783 N N . GLY A 1 102 ? 0.451 17.860 14.881 1.00 50.38 102 GLY A N 1
ATOM 784 C CA . GLY A 1 102 ? 1.580 18.402 15.612 1.00 50.38 102 GLY A CA 1
ATOM 785 C C . GLY A 1 102 ? 1.062 19.330 16.700 1.00 50.38 102 GLY A C 1
ATOM 786 O O . GLY A 1 102 ? 0.263 20.225 16.437 1.00 50.38 102 GLY A O 1
ATOM 787 N N . HIS A 1 103 ? 1.501 19.074 17.925 1.00 45.72 103 HIS A N 1
ATOM 788 C CA . HIS A 1 103 ? 1.373 19.998 19.034 1.00 45.72 103 HIS A CA 1
ATOM 789 C C . HIS A 1 103 ? 2.204 21.239 18.675 1.00 45.72 103 HIS A C 1
ATOM 791 O O . HIS A 1 103 ? 3.422 21.249 18.843 1.00 45.72 103 HIS A O 1
ATOM 797 N N . THR A 1 104 ? 1.568 22.239 18.066 1.00 47.88 104 THR A N 1
ATOM 798 C CA . THR A 1 104 ? 2.113 23.594 17.988 1.00 47.88 104 THR A CA 1
ATOM 799 C C . THR A 1 104 ? 1.968 24.184 19.385 1.00 47.88 104 THR A C 1
ATOM 801 O O . THR A 1 104 ? 0.864 24.554 19.782 1.00 47.88 104 THR A O 1
ATOM 804 N N . GLY A 1 105 ? 3.059 24.135 20.152 1.00 43.72 105 GLY A N 1
ATOM 805 C CA . GLY A 1 105 ? 3.236 24.948 21.355 1.00 43.72 105 GLY A CA 1
ATOM 806 C C . GLY A 1 105 ? 3.625 26.377 21.010 1.00 43.72 105 GLY A C 1
ATOM 807 O O . GLY A 1 105 ? 4.026 26.612 19.844 1.00 43.72 105 GLY A O 1
#

Secondary structure (DSSP, 8-state):
----HHHHHHHHHHHTT-TT-----S-GGGS--TT-SEEEE---GGGHHHHHHHHHHHSPTT-EEEEES---TT---SEEEEPSGGG-EEEEEESS-PPP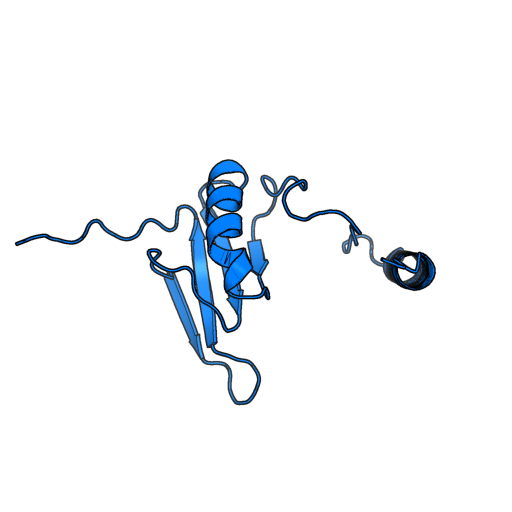PP---

InterPro domains:
  IPR029063 S-adenosyl-L-methionine-dependent methyltransferase superfamily [G3DSA:3.40.50.150] (1-97)

Radius of gyration: 16.4 Å; chains: 1; bounding box: 33×47×48 Å

Foldseek 3Di:
DPPPVVVVVVVQVVCVVPPPDDDDPDDPLPDACQPALEAEDEDDQVCQVVVLVSCLVHYDQFRKYKYFQYDRPQFDFPDWDADPDPRGIIGIHGPVRHRDPDPPD

pLDDT: mean 74.48, std 11.67, range [42.25, 89.5]

Organism: NCBI:txid314236

Sequence (105 aa):
MEVSPFPCLLARLRTRHLRNVSIAGKNFYKCDLADADAVTCFLMPSAMPRLSKFLDETVRPGTAVVTVTFWFRGRSPKTIKDGPGLRGAVALYVWPAMSAPGHTG